Protein 7Y5R (pdb70)

Radius of gyration: 13.85 Å; Cα contacts (8 Å, |Δi|>4): 277; chains: 1; bounding box: 22×30×40 Å

Organism: Olivierus martensii (NCBI:txid34649)

InterPro domains:
  IPR003598 Immunoglobulin subtype 2 [SM00408] (16-84)
  IPR003598 Immunoglobulin subtype 2 [SM00408] (110-180)
  IPR003598 Immunoglobulin subtype 2 [SM00408] (207-280)
  IPR003599 Immunoglobulin domain subtype [SM00409] (10-95)
  IPR003599 Immunoglobulin domain subtype [SM00409] (104-192)
  IPR003599 Immunoglobulin domain subtype [SM00409] (201-291)
  IPR003961 Fibronectin type III [PF00041] (295-383)
  IPR003961 Fibronectin type III [PF00041] (394-487)
  IPR003961 Fibronectin type III [PF00041] (497-576)
  IPR003961 Fibronectin type III [PS50853] (296-389)
  IPR003961 Fibronectin type III [PS50853] (394-492)
  IPR003961 Fibronectin type III [PS50853] (495-588)
  IPR003961 Fibronectin type III [SM00060] (294-376)
  IPR003961 Fibronectin type III [SM00060] (392-479)
  IPR003961 Fibronectin type III [SM00060] (494-575)
  IPR003961 Fibronectin type III [cd00063] (294-386)
  IPR003961 Fibronectin type III [cd00063] (393-488)
  IPR003961 Fibronectin type III [cd00063] (494-584)
  IPR007110 Immunoglobulin-like domain [PS50835] (4-93)
  IPR007110 Immunoglobulin-like domain [PS50835] (98-190)

B-factor: mean 15.94, std 10.04, range [5.2, 71.44]

Sequence (105 aa):
GASAPIGAPTDVNVEPIGSRTLKVTWRPPLVDHWNGIIKGYYVGHKESDSSQQYRYQRVERSGINPETLLIAGLQKAKVYNVVVKAFNTAGSGPESHPVEAYSLE

Secondary structure (DSSP, 8-state):
-----SS--EEEEEEEEETTEEEEEEEPPPGGG-SS---EEEEEEEETT--SPPEEEEEEPPSSSSEEEEE-S--TT-EEEEEEEEE-SS-B-PPPPPEEEE---

Foldseek 3Di:
DQAWFAFEWADWDWDAPAQLKIKIWTHGGDPVRGSADWFWKWKWKDFPPDPDDTDIDTDGDDPDPTDIDMDHPHDPFTKMWMWMWITDPHGTYDIDDIDMDTRHD

Structure (mmCIF, N/CA/C/O backbone):
data_7Y5R
#
_entry.id   7Y5R
#
_cell.length_a   28.853
_cell.length_b   53.280
_cell.length_c   60.817
_cell.angle_alpha   90.000
_cell.angle_beta   90.000
_cell.angle_gamma   90.000
#
_symmetry.space_group_name_H-M   'P 21 21 21'
#
loop_
_entity.id
_entity.type
_entity.pdbx_description
1 polymer 'Down Syndrome Cell Adhesion Molecules'
2 non-polymer GLYCEROL
3 water water
#
loop_
_atom_site.group_PDB
_atom_site.id
_atom_site.type_symbol
_atom_site.label_atom_id
_atom_site.label_alt_id
_atom_site.label_comp_id
_atom_site.label_asym_id
_atom_site.label_entity_id
_atom_site.label_seq_id
_atom_site.pdbx_PDB_ins_code
_atom_site.Cartn_x
_atom_site.Cartn_y
_atom_site.Cartn_z
_atom_site.occupancy
_atom_site.B_iso_or_equiv
_atom_site.auth_seq_id
_atom_site.auth_comp_id
_atom_site.auth_asym_id
_atom_site.auth_atom_id
_atom_site.pdbx_PDB_model_num
ATOM 1 N N . GLY A 1 1 ? 23.267 26.861 0.446 1.00 36.81 387 GLY A N 1
ATOM 2 C CA . GLY A 1 1 ? 21.994 27.491 0.143 1.00 21.42 387 GLY A CA 1
ATOM 3 C C . GLY A 1 1 ? 21.830 28.844 0.793 1.00 29.15 387 GLY A C 1
ATOM 4 O O . GLY A 1 1 ? 22.806 29.526 1.114 1.00 27.43 387 GLY A O 1
ATOM 7 N N . ALA A 1 2 ? 20.580 29.237 0.988 1.00 16.77 388 ALA A N 1
ATOM 8 C CA . ALA A 1 2 ? 20.260 30.507 1.619 1.00 18.01 388 ALA A CA 1
ATOM 9 C C . ALA A 1 2 ? 20.511 30.401 3.119 1.00 12.60 388 ALA A C 1
ATOM 10 O O . ALA A 1 2 ? 20.087 29.434 3.756 1.00 15.30 388 ALA A O 1
ATOM 17 N N . SER A 1 3 ? 21.191 31.402 3.681 1.00 13.00 389 SER A N 1
ATOM 18 C CA . SER A 1 3 ? 21.551 31.364 5.093 1.00 11.34 389 SER A CA 1
ATOM 19 C C . SER A 1 3 ? 21.499 32.771 5.674 1.00 12.41 389 SER A C 1
ATOM 20 O O . SER A 1 3 ? 21.373 33.766 4.956 1.00 11.89 389 SER A O 1
ATOM 28 N N . ALA A 1 4 ? 21.617 32.834 6.997 1.00 12.59 390 ALA A N 1
ATOM 29 C CA . ALA A 1 4 ? 21.452 34.066 7.747 1.00 11.74 390 ALA A CA 1
ATOM 30 C C . ALA A 1 4 ? 22.630 35.012 7.547 1.00 10.74 390 ALA A C 1
ATOM 31 O O . ALA A 1 4 ? 23.678 34.623 7.034 1.00 11.58 390 ALA A O 1
ATOM 38 N N . PRO A 1 5 ? 22.481 36.276 7.953 1.00 9.85 391 PRO A N 1
ATOM 39 C CA . PRO A 1 5 ? 23.634 37.185 7.954 1.00 8.89 391 PRO A CA 1
ATOM 40 C C . PRO A 1 5 ? 24.768 36.615 8.788 1.00 9.88 391 PRO A C 1
ATOM 41 O O . PRO A 1 5 ? 24.552 35.838 9.718 1.00 10.41 391 PRO A O 1
ATOM 52 N N . ILE A 1 6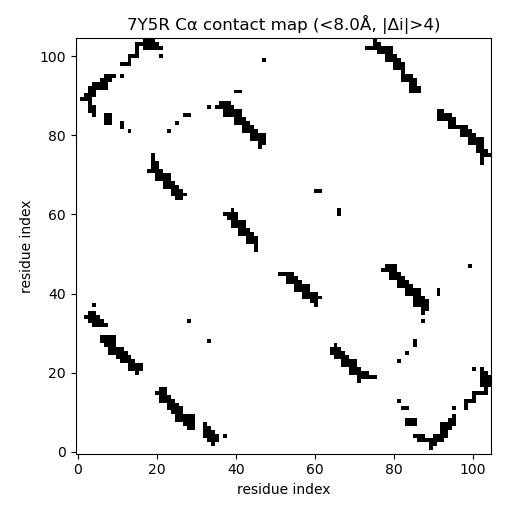 ? 25.995 37.010 8.446 1.00 9.18 392 ILE A N 1
ATOM 53 C CA . ILE A 1 6 ? 27.193 36.430 9.046 1.00 7.95 392 ILE A CA 1
ATOM 54 C C . ILE A 1 6 ? 27.879 37.383 10.017 1.00 12.04 392 ILE A C 1
ATOM 55 O O . ILE A 1 6 ? 28.960 37.066 10.530 1.00 13.45 392 ILE A O 1
ATOM 71 N N . GLY A 1 7 ? 27.276 38.534 10.302 1.00 9.38 393 GLY A N 1
ATOM 72 C CA . GLY A 1 7 ? 27.840 39.468 11.255 1.00 9.49 393 GLY A CA 1
ATOM 73 C C . GLY A 1 7 ? 26.745 40.130 12.068 1.00 7.73 393 GLY A C 1
ATOM 74 O O . GLY A 1 7 ? 25.572 40.111 11.704 1.00 8.40 393 GLY A O 1
ATOM 78 N N . ALA A 1 8 ? 27.158 40.735 13.168 1.00 10.03 394 ALA A N 1
ATOM 79 C CA . ALA A 1 8 ? 26.242 41.321 14.129 1.00 8.35 394 ALA A CA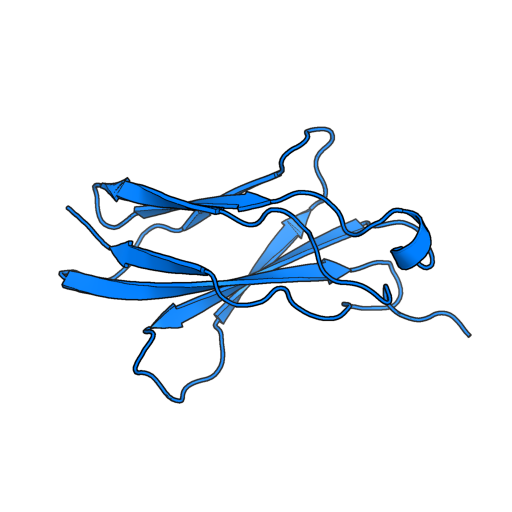 1
ATOM 80 C C . ALA A 1 8 ? 25.944 42.784 13.790 1.00 8.28 394 ALA A C 1
ATOM 81 O O . ALA A 1 8 ? 26.752 43.446 13.126 1.00 8.87 394 ALA A O 1
ATOM 88 N N . PRO A 1 9 ? 24.783 43.284 14.226 1.00 8.03 395 PRO A N 1
ATOM 89 C CA . PRO A 1 9 ? 24.547 44.734 14.196 1.00 9.05 395 PRO A CA 1
ATOM 90 C C . PRO A 1 9 ? 25.653 45.481 14.913 1.00 8.37 395 PRO A C 1
ATOM 91 O O . PRO A 1 9 ? 26.346 44.902 15.754 1.00 10.56 395 PRO A O 1
ATOM 102 N N . THR A 1 10 ? 25.817 46.763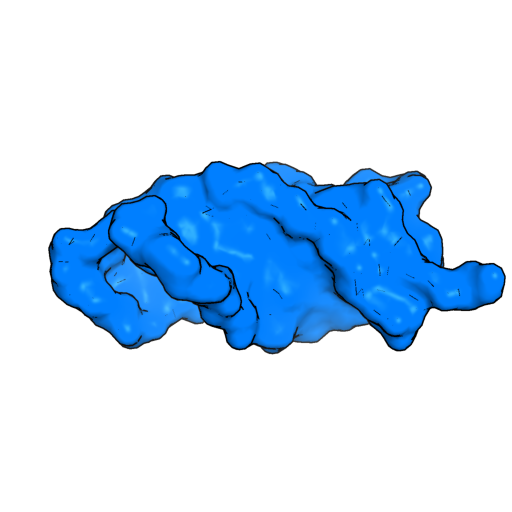 14.604 1.00 8.46 396 THR A N 1
ATOM 103 C CA . THR A 1 10 ? 26.943 47.546 15.081 1.00 8.63 396 THR A CA 1
ATOM 104 C C . THR A 1 10 ? 26.478 48.742 15.903 1.00 8.00 396 THR A C 1
ATOM 105 O O . THR A 1 10 ? 25.317 49.148 15.849 1.00 10.31 396 THR A O 1
ATOM 116 N N . ASP A 1 11 ? 27.408 49.294 16.682 1.00 10.09 397 ASP A N 1
ATOM 117 C CA . ASP A 1 11 ? 27.196 50.551 17.400 1.00 11.26 397 ASP A CA 1
ATOM 118 C C . ASP A 1 11 ? 25.926 50.513 18.248 1.00 9.24 397 ASP A C 1
ATOM 119 O O . ASP A 1 11 ? 25.102 51.433 18.229 1.00 12.17 397 ASP A O 1
ATOM 128 N N . VAL A 1 12 ? 25.771 49.438 19.007 1.00 9.60 398 VAL A N 1
ATOM 129 C CA . VAL A 1 12 ? 24.607 49.302 19.876 1.00 8.19 398 VAL A CA 1
ATOM 130 C C . VAL A 1 12 ? 24.801 50.181 21.099 1.00 9.04 398 VAL A C 1
ATOM 131 O O . VAL A 1 12 ? 25.849 50.131 21.759 1.00 11.35 398 VAL A O 1
ATOM 135 N N . ASN A 1 13 ? 23.785 50.979 21.416 1.00 8.92 399 ASN A N 1
ATOM 136 C CA . ASN A 1 13 ? 23.781 51.808 22.610 1.00 9.09 399 ASN A CA 1
ATOM 137 C C . ASN A 1 13 ? 22.467 51.605 23.344 1.00 8.57 399 ASN A C 1
ATOM 138 O O . ASN A 1 13 ? 21.434 51.330 22.732 1.00 10.53 399 ASN A O 1
ATOM 149 N N . VAL A 1 14 ? 22.517 51.747 24.671 1.00 9.35 400 VAL A N 1
ATOM 150 C CA . VAL A 1 14 ? 21.338 51.620 25.523 1.00 7.24 400 VAL A CA 1
ATOM 151 C C . VAL A 1 14 ? 21.369 52.766 26.525 1.00 10.95 400 VAL A C 1
ATOM 152 O O . VAL A 1 14 ? 22.341 52.905 27.276 1.00 12.05 400 VAL A O 1
ATOM 165 N N . GLU A 1 15 ? 20.309 53.572 26.556 1.00 9.03 401 GLU A N 1
ATOM 166 C CA . GLU A 1 15 ? 20.222 54.753 27.394 1.00 9.42 401 GLU A CA 1
ATOM 167 C C . GLU A 1 15 ? 19.023 54.631 28.330 1.00 10.48 401 GLU A C 1
ATOM 168 O O . GLU A 1 15 ? 17.908 54.407 27.853 1.00 10.20 401 GLU A O 1
ATOM 174 N N . PRO A 1 16 ? 19.202 54.787 2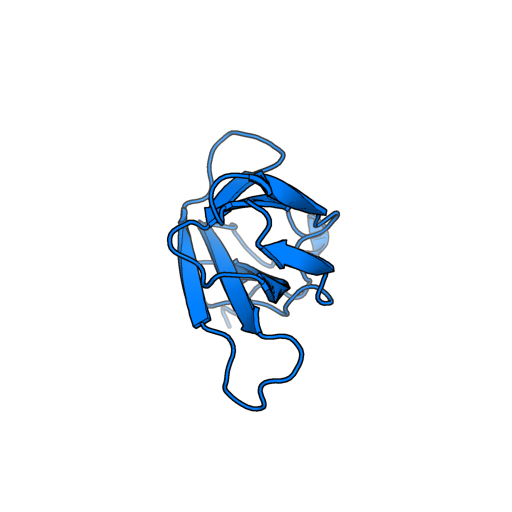9.644 1.00 8.75 402 PRO A N 1
ATOM 175 C CA . PRO A 1 16 ? 18.023 54.888 30.525 1.00 8.27 402 PRO A CA 1
ATOM 176 C C . PRO A 1 16 ? 17.355 56.239 30.343 1.00 10.56 402 PRO A C 1
ATOM 177 O O . PRO A 1 16 ? 18.017 57.279 30.396 1.00 11.74 402 PRO A O 1
ATOM 188 N N . ILE A 1 17 ? 16.043 56.225 30.108 1.00 10.20 403 ILE A N 1
ATOM 189 C CA . ILE A 1 17 ? 15.319 57.471 29.875 1.00 9.60 403 ILE A CA 1
ATOM 190 C C . ILE A 1 17 ? 14.246 57.716 30.944 1.00 10.46 403 ILE A C 1
ATOM 191 O O . ILE A 1 17 ? 13.381 58.565 30.766 1.00 12.57 403 ILE A O 1
ATOM 207 N N . GLY A 1 18 ? 14.332 57.007 32.070 1.00 9.94 404 GLY A N 1
ATOM 208 C CA . GLY A 1 18 ? 13.375 57.165 33.147 1.00 10.74 404 GLY A CA 1
ATOM 209 C C . GLY A 1 18 ? 12.150 56.295 32.962 1.00 11.15 404 GLY A C 1
ATOM 210 O O . GLY A 1 18 ? 11.971 55.611 31.954 1.00 10.62 404 GLY A O 1
ATOM 214 N N . SER A 1 19 ? 11.280 56.336 33.969 1.00 9.58 405 SER A N 1
ATOM 215 C CA . SER A 1 19 ? 10.039 55.565 33.957 1.00 8.17 405 SER A CA 1
ATOM 216 C C . SER A 1 19 ? 10.285 54.107 33.564 1.00 9.07 405 SER A C 1
ATOM 217 O O . SER A 1 19 ? 9.504 53.508 32.817 1.00 9.91 405 SER A O 1
ATOM 225 N N . ARG A 1 20 ? 11.359 53.518 34.099 1.00 7.47 406 ARG A N 1
ATOM 226 C CA . ARG A 1 20 ? 11.675 52.099 33.894 1.00 7.49 406 ARG A CA 1
ATOM 227 C C . ARG A 1 20 ? 11.683 51.747 32.410 1.00 8.31 406 ARG A C 1
ATOM 228 O O . ARG A 1 20 ? 11.215 50.683 31.991 1.00 10.03 406 ARG A O 1
ATOM 249 N N . THR A 1 21 ? 12.246 52.652 31.609 1.00 7.85 407 THR A N 1
ATOM 250 C CA . THR A 1 21 ? 12.307 52.516 30.161 1.00 7.87 407 THR A CA 1
ATOM 251 C C . THR A 1 21 ? 13.744 52.668 29.694 1.00 7.45 407 THR A C 1
ATOM 252 O O . THR A 1 21 ? 14.480 53.530 30.190 1.00 8.65 407 THR A O 1
ATOM 263 N N . LEU A 1 22 ? 14.129 51.837 28.726 1.00 7.29 408 LEU A N 1
ATOM 264 C CA . LEU A 1 22 ? 15.430 51.905 28.076 1.00 8.09 408 LEU A CA 1
ATOM 265 C C . LEU A 1 22 ? 15.258 52.246 26.606 1.00 8.62 408 LEU A C 1
ATOM 266 O O . LEU A 1 22 ? 14.336 51.749 25.948 1.00 10.32 408 LEU A O 1
ATOM 282 N N . LYS A 1 23 ? 16.155 53.081 26.089 1.00 8.75 409 LYS A N 1
ATOM 283 C CA . LYS A 1 23 ? 16.182 53.465 24.679 1.00 7.13 409 LYS A CA 1
ATOM 284 C C . LYS A 1 23 ? 17.359 52.755 24.019 1.00 8.41 409 LYS A C 1
ATOM 285 O O . LYS A 1 23 ? 18.517 53.029 24.347 1.00 8.91 409 LYS A O 1
ATOM 304 N N . VAL A 1 24 ? 17.065 51.842 23.102 1.00 6.95 410 VAL A N 1
ATOM 305 C CA . VAL A 1 24 ? 18.076 51.036 22.423 1.00 7.06 410 VAL A CA 1
ATOM 306 C C . VAL A 1 24 ? 18.246 51.564 21.010 1.00 6.70 410 VAL A C 1
ATOM 307 O O . VAL A 1 24 ? 17.260 51.742 20.290 1.00 7.99 410 VAL A O 1
ATOM 320 N N . THR A 1 25 ? 19.489 51.809 20.606 1.00 9.05 411 THR A N 1
ATOM 321 C CA . THR A 1 25 ? 19.787 52.231 19.245 1.00 8.36 411 THR A CA 1
ATOM 322 C C . THR A 1 25 ? 20.899 51.356 18.681 1.00 7.61 411 THR A C 1
ATOM 323 O O . THR A 1 25 ? 21.757 50.861 19.421 1.00 8.67 411 THR A O 1
ATOM 334 N N . TRP A 1 26 ? 20.872 51.151 17.368 1.00 7.09 412 TRP A N 1
ATOM 335 C CA . TRP A 1 26 ? 21.896 50.335 16.728 1.00 8.50 412 TRP A CA 1
ATOM 336 C C . TRP A 1 26 ? 21.939 50.636 15.237 1.00 8.71 412 TRP A C 1
ATOM 337 O O . TRP A 1 26 ? 21.043 51.268 14.678 1.00 8.26 412 TRP A O 1
ATOM 358 N N . ARG A 1 27 ? 22.984 50.141 14.595 1.00 9.78 413 ARG A N 1
ATOM 359 C CA . ARG A 1 27 ? 23.206 50.283 13.166 1.00 9.41 413 ARG A CA 1
ATOM 360 C C . ARG A 1 27 ? 23.295 48.902 12.533 1.00 9.58 413 ARG A C 1
ATOM 361 O O . ARG A 1 27 ? 23.431 47.899 13.241 1.00 8.83 413 ARG A O 1
ATOM 382 N N . PRO A 1 28 ? 23.190 48.809 11.211 1.00 9.06 414 PRO A N 1
ATOM 383 C CA . PRO A 1 28 ? 23.187 47.490 10.552 1.00 7.87 414 PRO A CA 1
ATOM 384 C C . PRO A 1 28 ? 24.526 46.793 10.708 1.00 7.90 414 PRO A C 1
ATOM 385 O O . PRO A 1 28 ? 25.539 47.434 11.020 1.00 8.32 414 PRO A O 1
ATOM 396 N N . PRO A 1 29 ? 24.575 45.475 10.502 1.00 7.94 415 PRO A N 1
ATOM 397 C CA . PRO A 1 29 ? 25.872 44.812 10.324 1.00 7.15 415 PRO A CA 1
ATOM 398 C C . PRO A 1 29 ? 26.619 45.434 9.154 1.00 8.15 415 PRO A C 1
ATOM 399 O O . PRO A 1 29 ? 26.040 46.119 8.312 1.00 9.36 415 PRO A O 1
ATOM 410 N N . LEU A 1 30 ? 27.924 45.198 9.110 1.00 8.07 416 LEU A N 1
ATOM 411 C CA . LEU A 1 30 ? 28.689 45.577 7.930 1.00 7.94 416 LEU A CA 1
ATOM 412 C C . LEU A 1 30 ? 27.979 45.073 6.680 1.00 10.49 416 LEU A C 1
ATOM 413 O O . LEU A 1 30 ? 27.427 43.969 6.663 1.00 9.07 416 LEU A O 1
ATOM 429 N N . VAL A 1 31 ? 27.994 45.884 5.620 1.00 9.58 417 VAL A N 1
ATOM 430 C CA . VAL A 1 31 ? 27.269 45.501 4.411 1.00 9.17 417 VAL A CA 1
ATOM 431 C C . VAL A 1 31 ? 27.751 44.147 3.909 1.00 10.22 417 VAL A C 1
ATOM 432 O O . VAL A 1 31 ? 26.955 43.303 3.480 1.00 9.42 417 VAL A O 1
ATOM 445 N N . ASP A 1 32 ? 29.053 43.902 3.979 1.00 10.72 418 ASP A N 1
ATOM 446 C CA . ASP A 1 32 ? 29.572 42.627 3.495 1.00 10.56 418 ASP A CA 1
ATOM 447 C C . ASP A 1 32 ? 29.236 41.457 4.415 1.00 12.33 418 ASP A C 1
ATOM 448 O O . ASP A 1 32 ? 29.636 40.321 4.109 1.00 12.93 418 ASP A O 1
ATOM 457 N N . HIS A 1 33 ? 28.509 41.690 5.509 1.00 9.15 419 HIS A N 1
ATOM 458 C CA . HIS A 1 33 ? 28.027 40.632 6.389 1.00 9.93 419 HIS A CA 1
ATOM 459 C C . HIS A 1 33 ? 26.557 40.296 6.168 1.00 9.55 419 HIS A C 1
ATOM 460 O O . HIS A 1 33 ? 26.022 39.418 6.853 1.00 9.36 419 HIS A O 1
ATOM 473 N N . TRP A 1 34 ? 25.876 40.991 5.258 1.00 9.41 420 TRP A N 1
ATOM 474 C CA . TRP A 1 34 ? 24.426 40.848 5.186 1.00 9.71 420 TRP A CA 1
ATOM 475 C C . TRP A 1 34 ? 24.013 39.485 4.646 1.00 9.40 420 TRP A C 1
ATOM 476 O O . TRP A 1 34 ? 22.979 38.943 5.053 1.00 10.48 420 TRP A O 1
ATOM 497 N N . ASN A 1 35 ? 24.783 38.931 3.706 1.00 9.87 421 ASN A N 1
ATOM 498 C CA . ASN A 1 35 ? 24.447 37.668 3.053 1.00 10.61 421 ASN A CA 1
ATOM 499 C C . ASN A 1 35 ? 22.998 37.664 2.577 1.00 14.52 421 ASN A C 1
ATOM 500 O O . ASN A 1 35 ? 22.245 36.707 2.781 1.00 14.18 421 ASN A O 1
ATOM 511 N N . GLY A 1 36 ? 22.615 38.752 1.916 1.00 12.96 422 GLY A N 1
ATOM 512 C CA . GLY A 1 36 ? 21.261 38.905 1.429 1.00 15.91 422 GLY A CA 1
ATOM 513 C C . GLY A 1 36 ? 20.674 40.261 1.757 1.00 12.84 422 GLY A C 1
ATOM 514 O O . GLY A 1 36 ? 21.398 41.255 1.843 1.00 14.48 422 GLY A O 1
ATOM 518 N N . ILE A 1 37 ? 19.355 40.309 1.926 1.00 11.62 423 ILE A N 1
ATOM 519 C CA . ILE A 1 37 ? 18.631 41.538 2.229 1.00 10.34 423 ILE A CA 1
ATOM 520 C C . ILE A 1 37 ? 18.229 41.498 3.697 1.00 10.79 423 ILE A C 1
ATOM 521 O O . ILE A 1 37 ? 17.549 40.559 4.131 1.00 13.04 423 ILE A O 1
ATOM 537 N N . ILE A 1 38 ? 18.634 42.516 4.455 1.00 10.57 424 ILE A N 1
ATOM 538 C CA . ILE A 1 38 ? 18.225 42.621 5.852 1.00 9.10 424 ILE A CA 1
ATOM 539 C C . ILE A 1 38 ? 16.749 42.986 5.897 1.00 11.93 424 ILE A C 1
ATOM 540 O O . ILE A 1 38 ? 16.329 44.003 5.334 1.00 14.58 424 ILE A O 1
ATOM 556 N N . LYS A 1 39 ? 15.952 42.156 6.563 1.00 8.81 425 LYS A N 1
ATOM 557 C CA . LYS A 1 39 ? 14.529 42.420 6.705 1.00 9.28 425 LYS A CA 1
ATOM 558 C C . LYS A 1 39 ? 14.161 43.006 8.060 1.00 12.79 425 LYS A C 1
ATOM 559 O O . LYS A 1 39 ? 13.100 43.630 8.176 1.00 13.97 425 LYS A O 1
ATOM 578 N N . GLY A 1 40 ? 14.998 42.832 9.070 1.00 9.41 426 GLY A N 1
ATOM 579 C CA . GLY A 1 40 ? 14.681 43.335 10.384 1.00 11.23 426 GLY A CA 1
ATOM 580 C C . GLY A 1 40 ? 15.686 42.840 11.403 1.00 7.26 426 GLY A C 1
ATOM 581 O O . GLY A 1 40 ? 16.751 42.314 11.065 1.00 7.71 426 GLY A O 1
ATOM 585 N N . TYR A 1 41 ? 15.308 43.013 12.668 1.00 8.05 427 TYR A N 1
ATOM 586 C CA . TYR A 1 41 ? 16.173 42.674 13.785 1.00 8.75 427 TYR A CA 1
ATOM 587 C C . TYR A 1 41 ? 15.358 42.026 14.888 1.00 8.53 427 TYR A C 1
ATOM 588 O O . TYR A 1 41 ? 14.133 42.173 14.964 1.00 9.17 427 TYR A O 1
ATOM 606 N N . TYR A 1 42 ? 16.065 41.303 15.744 1.00 6.88 428 TYR A N 1
ATOM 607 C CA . TYR A 1 42 ? 15.565 40.872 17.038 1.00 8.83 428 TYR A CA 1
ATOM 608 C C . TYR A 1 42 ? 16.401 41.572 18.093 1.00 7.26 428 TYR A C 1
ATOM 609 O O . TYR A 1 42 ? 17.638 41.522 18.041 1.00 9.17 428 TYR A O 1
ATOM 627 N N . VAL A 1 43 ? 15.730 42.235 19.028 1.00 7.01 429 VAL A N 1
ATOM 628 C CA . VAL A 1 43 ? 16.367 42.874 20.172 1.00 5.80 429 VAL A CA 1
ATOM 629 C C . VAL A 1 43 ? 16.071 41.994 21.379 1.00 8.69 429 VAL A C 1
ATOM 630 O O . VAL A 1 43 ? 14.902 41.725 21.684 1.00 8.48 429 VAL A O 1
ATOM 643 N N . GLY A 1 44 ? 17.118 41.517 22.046 1.00 7.37 430 GLY A N 1
ATOM 644 C CA . GLY A 1 44 ? 16.971 40.685 23.228 1.00 7.76 430 GLY A CA 1
ATOM 645 C C . GLY A 1 44 ? 17.437 41.421 24.470 1.00 7.59 430 GLY A C 1
ATOM 646 O O . GLY A 1 44 ? 18.349 42.240 24.416 1.00 7.75 430 GLY A O 1
ATOM 650 N N . HIS A 1 45 ? 16.792 41.142 25.599 1.00 6.49 431 HIS A N 1
ATOM 651 C CA . HIS A 1 45 ? 17.244 41.729 26.847 1.00 8.10 431 HIS A CA 1
ATOM 652 C C . HIS A 1 45 ? 16.971 40.774 27.994 1.00 6.68 431 HIS A C 1
ATOM 653 O O . HIS A 1 45 ? 16.106 39.905 27.918 1.00 6.74 431 HIS A O 1
ATOM 666 N N . LYS A 1 46 ? 17.727 40.958 29.070 1.00 7.25 432 LYS A N 1
ATOM 667 C CA . LYS A 1 46 ? 17.448 40.254 30.309 1.00 7.17 432 LYS A CA 1
ATOM 668 C C . LYS A 1 46 ? 18.167 40.964 31.443 1.00 6.24 432 LYS A C 1
ATOM 669 O O . LYS A 1 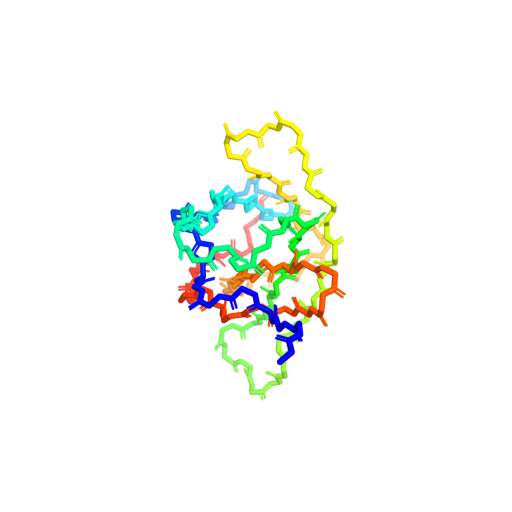46 ? 18.982 41.869 31.232 1.00 7.43 432 LYS A O 1
ATOM 688 N N . GLU A 1 47 ? 17.832 40.544 32.656 1.00 6.16 433 GLU A N 1
ATOM 689 C CA . GLU A 1 47 ? 18.520 41.003 33.847 1.00 6.61 433 GLU A CA 1
ATOM 690 C C . GLU A 1 47 ? 19.947 40.470 33.845 1.00 7.15 433 GLU A C 1
ATOM 691 O O . GLU A 1 47 ? 20.183 39.301 33.546 1.00 9.01 433 GLU A O 1
ATOM 703 N N . SER A 1 48 ? 20.906 41.337 34.174 1.00 6.50 434 SER A N 1
ATOM 704 C CA . SER A 1 48 ? 22.306 40.964 33.979 1.00 8.57 434 SER A CA 1
ATOM 705 C C . SER A 1 48 ? 22.704 39.777 34.834 1.00 11.38 434 SER A C 1
ATOM 706 O O . SER A 1 48 ? 23.578 38.995 34.433 1.00 11.58 434 SER A O 1
ATOM 714 N N . ASP A 1 49 ? 22.081 39.616 36.000 1.00 7.06 435 ASP A N 1
ATOM 715 C CA . ASP A 1 49 ? 22.403 38.536 36.924 1.00 6.94 435 ASP A CA 1
ATOM 716 C C . ASP A 1 49 ? 21.417 37.381 36.839 1.00 10.20 435 ASP A C 1
ATOM 717 O O . ASP A 1 49 ? 21.259 36.628 37.803 1.00 17.49 435 ASP A O 1
ATOM 726 N N . SER A 1 50 ? 20.761 37.212 35.700 1.00 8.46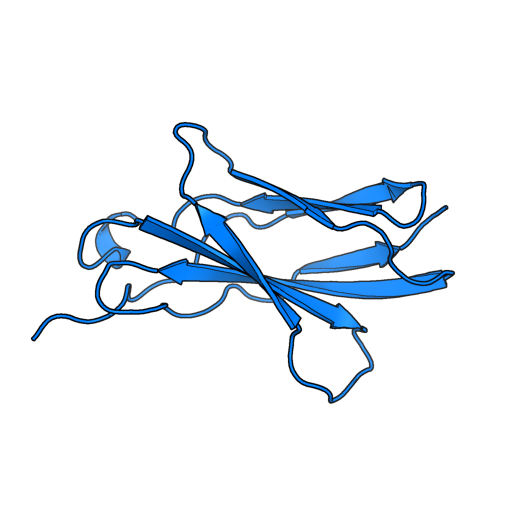 436 SER A N 1
ATOM 727 C CA . SER A 1 50 ? 19.837 36.112 35.487 1.00 8.77 436 SER A CA 1
ATOM 728 C C . SER A 1 50 ? 20.429 35.101 34.520 1.00 10.11 436 SER A C 1
ATOM 729 O O . SER A 1 50 ? 20.978 35.466 33.478 1.00 12.21 436 SER A O 1
ATOM 737 N N . SER A 1 51 ? 20.301 33.819 34.858 1.00 11.74 437 SER A N 1
ATOM 738 C CA . SER A 1 51 ? 20.738 32.746 33.974 1.00 11.11 437 SER A CA 1
ATOM 739 C C . SER A 1 51 ? 19.637 32.294 33.022 1.00 10.50 437 SER A C 1
ATOM 740 O O . SER A 1 51 ? 19.811 31.298 32.311 1.00 13.20 437 SER A O 1
ATOM 748 N N . GLN A 1 52 ? 18.517 33.012 32.979 1.00 9.11 438 GLN A N 1
ATOM 749 C CA . GLN A 1 52 ? 17.488 32.769 31.991 1.00 11.30 438 GLN A CA 1
ATOM 750 C C . GLN A 1 52 ? 17.979 33.160 30.599 1.00 11.59 438 GLN A C 1
ATOM 751 O O . GLN A 1 52 ? 19.004 33.834 30.430 1.00 9.30 438 GLN A O 1
ATOM 765 N N . GLN A 1 53 ? 17.231 32.726 29.591 1.00 11.13 439 GLN A N 1
ATOM 766 C CA . GLN A 1 53 ? 17.490 33.143 28.226 1.00 11.54 439 GLN A CA 1
ATOM 767 C C . GLN A 1 53 ? 17.152 34.618 28.042 1.00 9.78 439 GLN A C 1
ATOM 768 O O . GLN A 1 53 ? 16.360 35.202 28.785 1.00 9.98 439 GLN A O 1
ATOM 782 N N . TYR A 1 54 ? 17.751 35.217 27.015 1.00 9.22 440 TYR A N 1
ATOM 783 C CA . TYR A 1 54 ? 17.341 36.548 26.599 1.00 6.31 440 TYR A CA 1
ATOM 784 C C . TYR A 1 54 ? 15.896 36.494 26.114 1.00 9.23 440 TYR A C 1
ATOM 785 O O . TYR A 1 54 ? 15.431 35.477 25.585 1.00 9.57 440 TYR A O 1
ATOM 794 N N . ARG A 1 55 ? 15.186 37.596 26.317 1.00 7.02 441 ARG A N 1
ATOM 795 C CA . ARG A 1 55 ? 13.801 37.768 25.881 1.00 7.17 441 ARG A CA 1
ATOM 796 C C . ARG A 1 55 ? 13.782 38.720 24.696 1.00 7.64 441 ARG A C 1
ATOM 797 O O . ARG A 1 55 ? 14.373 39.803 24.757 1.00 8.84 441 ARG A O 1
ATOM 818 N N . TYR A 1 56 ? 13.098 38.325 23.624 1.00 7.95 442 TYR A N 1
ATOM 819 C CA . TYR A 1 56 ? 13.302 38.948 22.327 1.00 6.85 442 TYR A CA 1
ATOM 820 C C . TYR A 1 56 ? 12.062 39.654 21.812 1.00 10.51 442 TYR A C 1
ATOM 821 O O . TYR A 1 56 ? 10.927 39.227 22.052 1.00 12.20 442 TYR A O 1
ATOM 839 N N . GLN A 1 57 ? 12.304 40.733 21.074 1.00 8.22 443 GLN A N 1
ATOM 840 C CA . GLN A 1 57 ? 11.274 41.461 20.351 1.00 7.17 443 GLN A CA 1
ATOM 841 C C . GLN A 1 57 ? 11.724 41.616 18.905 1.00 9.50 443 GLN A C 1
ATOM 842 O O . GLN A 1 57 ? 12.855 42.049 18.645 1.00 9.51 443 GLN A O 1
ATOM 856 N N . ARG A 1 58 ? 10.831 41.281 17.979 1.00 9.49 444 ARG A N 1
ATOM 857 C CA . ARG A 1 58 ? 11.081 41.402 16.549 1.00 8.72 444 ARG A CA 1
ATOM 858 C C . ARG A 1 58 ? 10.748 42.812 16.098 1.00 12.33 444 ARG A C 1
ATOM 859 O O . ARG A 1 58 ? 9.690 43.347 16.446 1.00 15.81 444 ARG A O 1
ATOM 880 N N . VAL A 1 59 ? 11.644 43.423 15.329 1.00 11.52 445 VAL A N 1
ATOM 881 C CA . VAL A 1 59 ? 11.412 44.752 14.780 1.00 11.69 445 VAL A CA 1
ATOM 882 C C . VAL A 1 59 ? 11.701 44.725 13.287 1.00 13.80 445 VAL A C 1
ATOM 883 O O . VAL A 1 59 ? 12.679 44.115 12.841 1.00 15.25 445 VAL A O 1
ATOM 896 N N . GLU A 1 60 ? 10.833 45.364 12.515 1.00 16.29 446 GLU A N 1
ATOM 897 C CA . GLU A 1 60 ? 11.035 45.473 11.082 1.00 18.41 446 GLU A CA 1
ATOM 898 C C . GLU A 1 60 ? 12.093 46.521 10.778 1.00 17.84 446 GLU A C 1
ATOM 899 O O . GLU A 1 60 ? 12.205 47.541 11.464 1.00 19.78 446 GLU A O 1
ATOM 911 N N . ARG A 1 61 ? 12.873 46.266 9.733 1.00 16.10 447 ARG A N 1
ATOM 912 C CA . ARG A 1 61 ? 13.821 47.262 9.266 1.00 19.30 447 ARG A CA 1
ATOM 913 C C . ARG A 1 61 ? 13.065 48.517 8.869 1.00 23.20 447 ARG A C 1
ATOM 914 O O . ARG A 1 61 ? 12.094 48.461 8.108 1.00 28.32 447 ARG A O 1
ATOM 935 N N . SER A 1 62 ? 13.493 49.647 9.408 1.00 20.81 448 SER A N 1
ATOM 936 C CA . SER A 1 62 ? 12.976 50.947 9.031 1.00 24.39 448 SER A CA 1
ATOM 937 C C . SER A 1 62 ? 13.888 51.558 7.971 1.00 18.49 448 SER A C 1
ATOM 938 O O . SER A 1 62 ? 14.982 51.061 7.683 1.00 32.91 448 SER A O 1
ATOM 946 N N . GLY A 1 63 ? 13.426 52.656 7.397 1.00 27.75 449 GLY A N 1
ATOM 947 C CA . GLY A 1 63 ? 14.257 53.393 6.468 1.00 33.40 449 GLY A CA 1
ATOM 948 C C . GLY A 1 63 ? 15.126 54.407 7.176 1.00 34.87 449 GLY A C 1
ATOM 949 O O . GLY A 1 63 ? 15.627 55.347 6.550 1.00 36.50 449 GLY A O 1
ATOM 953 N N . ILE A 1 64 ? 15.317 54.226 8.481 1.00 25.20 450 ILE A N 1
ATOM 954 C CA . ILE A 1 64 ? 16.050 55.185 9.295 1.00 26.49 450 ILE A CA 1
ATOM 955 C C . ILE A 1 64 ? 17.246 54.504 9.934 1.00 22.44 450 ILE A C 1
ATOM 956 O O . ILE A 1 64 ? 17.225 53.311 10.255 1.00 27.40 450 ILE A O 1
ATOM 972 N N . ASN A 1 65 ? 18.293 55.286 10.140 1.00 18.80 451 ASN A N 1
ATOM 973 C CA . ASN A 1 65 ? 19.575 54.854 10.663 1.00 16.28 451 ASN A CA 1
ATOM 974 C C . ASN A 1 65 ? 20.089 55.914 11.627 1.00 23.68 451 ASN A C 1
ATOM 975 O O . ASN A 1 65 ? 20.280 57.065 11.220 1.00 23.99 451 ASN A O 1
ATOM 986 N N . PRO A 1 66 ? 20.333 55.585 12.908 1.00 14.10 452 PRO A N 1
ATOM 987 C CA . PRO A 1 66 ? 20.221 54.250 13.512 1.00 11.62 452 PRO A CA 1
ATOM 988 C C . PRO A 1 66 ? 18.780 53.833 13.725 1.00 13.80 452 PRO A C 1
ATOM 989 O O . PRO A 1 66 ? 17.876 54.665 13.679 1.00 13.12 452 PRO A O 1
ATOM 1000 N N . GLU A 1 67 ? 18.578 52.543 13.942 1.00 9.44 453 GLU A N 1
ATOM 1001 C CA . GLU A 1 67 ? 17.293 52.042 14.387 1.00 9.03 453 GLU A CA 1
ATOM 1002 C C . GLU A 1 67 ? 17.144 52.312 15.879 1.00 8.82 453 GLU A C 1
ATOM 1003 O O . GLU A 1 67 ? 18.132 52.437 16.599 1.00 9.65 453 GLU A O 1
ATOM 1015 N N . THR A 1 68 ? 15.887 52.399 16.334 1.00 10.62 454 THR A N 1
ATOM 1016 C CA . THR A 1 68 ? 15.570 52.707 17.725 1.00 10.67 454 THR A CA 1
ATOM 1017 C C . THR A 1 68 ? 14.445 51.812 18.225 1.00 9.76 454 THR A C 1
ATOM 1018 O O . THR A 1 68 ? 13.472 51.565 17.507 1.00 12.75 454 THR A O 1
ATOM 1029 N N . LEU A 1 69 ? 14.569 51.351 19.471 1.00 9.08 455 LEU A N 1
ATOM 1030 C CA . LEU A 1 69 ? 13.505 50.618 20.153 1.00 8.02 455 LEU A CA 1
ATOM 1031 C C . LEU A 1 69 ? 13.444 51.066 21.606 1.00 8.02 455 LEU A C 1
ATOM 1032 O O . LEU A 1 69 ? 14.471 51.110 22.281 1.00 8.68 455 LEU A O 1
ATOM 1048 N N . LEU A 1 70 ? 12.248 51.403 22.081 1.00 7.84 456 LEU A N 1
ATOM 1049 C CA . LEU A 1 70 ? 12.033 51.663 23.499 1.00 7.42 456 LEU A CA 1
ATOM 1050 C C . LEU A 1 70 ? 11.544 50.386 24.171 1.00 10.53 456 LEU A C 1
ATOM 1051 O O . LEU A 1 70 ? 10.575 49.768 23.715 1.00 12.75 456 LEU A O 1
ATOM 1067 N N . ILE A 1 71 ? 12.234 49.975 25.232 1.00 9.09 457 ILE A N 1
ATOM 1068 C CA . ILE A 1 71 ? 11.823 48.846 26.062 1.00 8.10 457 ILE A CA 1
ATOM 1069 C C . ILE A 1 71 ? 11.308 49.430 27.366 1.00 8.17 457 ILE A C 1
ATOM 1070 O O . ILE A 1 71 ? 12.087 49.991 28.146 1.00 9.70 457 ILE A O 1
ATOM 1086 N N . ALA A 1 72 ? 10.013 49.297 27.613 1.00 9.49 458 ALA A N 1
ATOM 1087 C CA . ALA A 1 72 ? 9.380 49.825 28.813 1.00 9.53 458 ALA A CA 1
ATOM 1088 C C . ALA A 1 72 ? 8.754 48.685 29.606 1.00 6.88 458 ALA A C 1
ATOM 1089 O O . ALA A 1 72 ? 8.818 47.515 29.221 1.00 8.44 458 ALA A O 1
ATOM 1096 N N . GLY A 1 73 ? 8.149 49.035 30.734 1.00 8.08 459 GLY A N 1
ATOM 1097 C CA . GLY A 1 73 ? 7.531 48.022 31.567 1.00 9.88 459 GLY A CA 1
ATOM 1098 C C . GLY A 1 73 ? 8.530 47.143 32.278 1.00 9.56 459 GLY A C 1
ATOM 1099 O O . GLY A 1 73 ? 8.213 45.996 32.606 1.00 9.96 459 GLY A O 1
ATOM 1103 N N . LEU A 1 74 ? 9.739 47.649 32.510 1.00 8.38 460 LEU A N 1
ATOM 1104 C CA . LEU A 1 74 ? 10.761 46.928 33.249 1.00 7.45 460 LEU A CA 1
ATOM 1105 C C . LEU A 1 74 ? 10.498 47.027 34.748 1.00 8.22 460 LEU A C 1
ATOM 1106 O O . LEU A 1 74 ? 9.589 47.724 35.204 1.00 8.74 460 LEU A O 1
ATOM 1122 N N . GLN A 1 75 ? 11.308 46.310 35.517 1.00 8.63 461 GLN A N 1
ATOM 1123 C CA . GLN A 1 75 ? 11.170 46.286 36.966 1.00 8.29 461 GLN A CA 1
ATOM 1124 C C . GLN A 1 75 ? 11.998 47.396 37.606 1.00 10.01 461 GLN A C 1
ATOM 1125 O O . GLN A 1 75 ? 12.939 47.922 37.014 1.00 10.62 461 GLN A O 1
ATOM 1139 N N . LYS A 1 76 ? 11.631 47.743 38.838 1.00 9.37 462 LY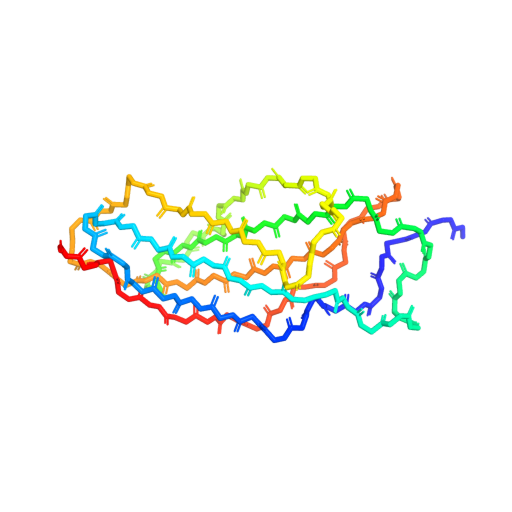S A N 1
ATOM 1140 C CA . LYS A 1 76 ? 12.313 48.802 39.561 1.00 9.69 462 LYS A CA 1
ATOM 1141 C C . LYS A 1 76 ? 13.691 48.348 40.023 1.00 9.83 462 LYS A C 1
ATOM 1142 O O . LYS A 1 76 ? 13.868 47.221 40.487 1.00 11.09 462 LYS A O 1
ATOM 1161 N N . ALA A 1 77 ? 14.673 49.240 39.870 1.00 11.41 463 ALA A N 1
ATOM 1162 C CA . ALA A 1 77 ? 15.978 49.105 40.521 1.00 13.61 463 ALA A CA 1
ATOM 1163 C C . ALA A 1 77 ? 16.709 47.830 40.113 1.00 14.15 463 ALA A C 1
ATOM 1164 O O . ALA A 1 77 ? 17.367 47.184 40.932 1.00 18.13 463 ALA A O 1
ATOM 1171 N N . LYS A 1 78 ? 16.599 47.456 38.842 1.00 9.82 464 LYS A N 1
ATOM 1172 C CA . LYS A 1 78 ? 17.347 46.326 38.315 1.00 9.18 464 LYS A CA 1
ATOM 1173 C C . LYS A 1 78 ? 18.209 46.783 37.147 1.00 10.50 464 LYS A C 1
ATOM 1174 O O . LYS A 1 78 ? 18.004 47.855 36.571 1.00 11.84 464 LYS A O 1
ATOM 1193 N N . VAL A 1 79 ? 19.197 45.960 36.811 1.00 9.53 465 VAL A N 1
ATOM 1194 C CA . VAL A 1 79 ? 20.132 46.247 35.735 1.00 7.61 465 VAL A CA 1
ATOM 1195 C C . VAL A 1 79 ? 19.948 45.199 34.643 1.00 7.13 465 VAL A C 1
ATOM 1196 O O . VAL A 1 79 ? 19.761 44.008 34.927 1.00 8.03 465 VAL A O 1
ATOM 1209 N N . TYR A 1 80 ? 19.995 45.658 33.396 1.00 8.01 466 TYR A N 1
ATOM 1210 C CA . TYR A 1 80 ? 19.679 44.866 32.225 1.00 7.3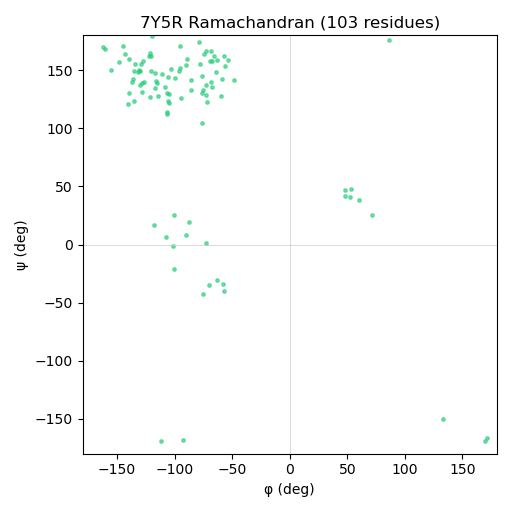8 466 TYR A CA 1
ATOM 1211 C C . TYR A 1 80 ? 20.821 44.946 31.234 1.00 6.40 466 TYR A C 1
ATOM 1212 O O . TYR A 1 80 ? 21.600 45.896 31.243 1.00 7.89 466 TYR A O 1
ATOM 1230 N N . ASN A 1 81 ? 20.908 43.968 30.347 1.00 6.63 467 ASN A N 1
ATOM 1231 C CA . ASN A 1 81 ? 21.737 44.161 29.166 1.00 8.56 467 ASN A CA 1
ATOM 1232 C C . ASN A 1 81 ? 20.967 43.695 27.938 1.00 8.75 467 ASN A C 1
ATOM 1233 O O . ASN A 1 81 ? 20.025 42.895 28.016 1.00 8.23 467 ASN A O 1
ATOM 1244 N N . VAL A 1 82 ? 21.364 44.269 26.808 1.00 6.42 468 VAL A N 1
ATOM 1245 C CA . VAL A 1 82 ? 20.618 44.224 25.562 1.00 5.20 468 VAL A CA 1
ATOM 1246 C C . VAL A 1 82 ? 21.543 43.739 24.460 1.00 8.48 468 VAL A C 1
ATOM 1247 O O . VAL A 1 82 ? 22.709 44.150 24.384 1.00 6.93 468 VAL A O 1
ATOM 1260 N N . VAL A 1 83 ? 21.014 42.873 23.599 1.00 5.78 469 VAL A N 1
ATOM 1261 C CA . VAL A 1 83 ? 21.708 42.348 22.435 1.00 5.61 469 VAL A CA 1
ATOM 1262 C C . VAL A 1 83 ? 20.805 42.531 21.223 1.00 7.65 469 VAL A C 1
ATOM 1263 O O . VAL A 1 83 ? 19.582 42.606 21.335 1.00 9.27 469 VAL A O 1
ATOM 1276 N N . VAL A 1 84 ? 21.424 42.593 20.043 1.00 6.00 470 VAL A N 1
ATOM 1277 C CA . VAL A 1 84 ? 20.682 42.743 18.795 1.00 5.29 470 VAL A CA 1
ATOM 1278 C C . VAL A 1 84 ? 21.259 41.789 17.759 1.00 6.98 470 VAL A C 1
ATOM 1279 O O . VAL A 1 84 ? 22.481 41.610 17.680 1.00 6.96 470 VAL A O 1
ATOM 1292 N N . LYS A 1 85 ? 20.384 41.202 16.939 1.00 8.10 471 LYS A N 1
ATOM 1293 C CA . LYS A 1 85 ? 20.800 40.425 15.779 1.00 6.73 471 LYS A CA 1
ATOM 1294 C C . LYS A 1 85 ? 19.929 40.822 14.592 1.00 8.12 471 LYS A C 1
ATOM 1295 O O . LYS A 1 85 ? 18.780 41.240 14.758 1.00 8.18 471 LYS A O 1
ATOM 1314 N N . ALA A 1 86 ? 20.503 40.737 13.396 1.00 6.97 472 ALA A N 1
ATOM 1315 C CA . ALA A 1 86 ? 19.790 41.015 12.157 1.00 6.89 472 ALA A CA 1
ATOM 1316 C C . ALA A 1 86 ? 19.272 39.715 11.563 1.00 9.65 472 ALA A C 1
ATOM 1317 O O . ALA A 1 86 ? 19.853 38.646 11.772 1.00 10.49 472 ALA A O 1
ATOM 1324 N N . PHE A 1 87 ? 18.174 39.806 10.814 1.00 8.24 473 PHE A N 1
ATOM 1325 C CA . PHE A 1 87 ? 17.695 38.648 10.070 1.00 9.20 473 PHE A CA 1
ATOM 1326 C C . PHE A 1 87 ? 17.388 39.026 8.628 1.00 9.02 473 PHE A C 1
ATOM 1327 O O . PHE A 1 87 ? 17.059 40.172 8.316 1.00 8.23 473 PHE A O 1
ATOM 1344 N N . ASN A 1 88 ? 17.586 38.051 7.750 1.00 11.05 474 ASN A N 1
ATOM 1345 C CA . ASN A 1 88 ? 17.146 38.093 6.365 1.00 10.51 474 ASN A CA 1
ATOM 1346 C C . ASN A 1 88 ? 16.048 37.041 6.216 1.00 11.17 474 ASN A C 1
ATOM 1347 O O . ASN A 1 88 ? 15.548 36.489 7.200 1.00 11.92 474 ASN A O 1
ATOM 1358 N N . THR A 1 89 ? 15.662 36.755 4.970 1.00 14.09 475 THR A N 1
ATOM 1359 C CA . THR A 1 89 ? 14.612 35.764 4.762 1.00 13.59 475 THR A CA 1
ATOM 1360 C C . THR A 1 89 ? 14.977 34.413 5.365 1.00 12.99 475 THR A C 1
ATOM 1361 O O . THR A 1 89 ? 14.097 33.697 5.858 1.00 15.17 475 THR A O 1
ATOM 1372 N N . ALA A 1 90 ? 16.267 34.052 5.344 1.00 11.94 476 ALA A N 1
ATOM 1373 C CA . ALA A 1 90 ? 16.675 32.728 5.802 1.00 11.38 476 ALA A CA 1
ATOM 1374 C C . ALA A 1 90 ? 16.647 32.602 7.322 1.00 13.16 476 ALA A C 1
ATOM 1375 O O . ALA A 1 90 ? 16.215 31.573 7.850 1.00 15.84 476 ALA A O 1
ATOM 1382 N N . GLY A 1 91 ? 17.127 33.607 8.046 1.00 10.91 477 GLY A N 1
ATOM 1383 C CA . GLY A 1 91 ? 17.197 33.485 9.489 1.00 12.72 477 GLY A CA 1
ATOM 1384 C C . GLY A 1 91 ? 17.990 34.615 10.105 1.00 11.65 477 GLY A C 1
ATOM 1385 O O . GLY A 1 91 ? 18.340 35.592 9.439 1.00 10.29 477 GLY A O 1
ATOM 1389 N N . SER A 1 92 ? 18.285 34.454 11.395 1.00 11.62 478 SER A N 1
ATOM 1390 C CA . SER A 1 92 ? 18.941 35.485 12.184 1.00 10.77 478 SER A CA 1
ATOM 1391 C C . SER A 1 92 ? 20.429 35.197 12.319 1.00 12.55 478 SER A C 1
ATOM 1392 O O . SER A 1 92 ? 20.847 34.041 12.444 1.00 13.33 478 SER A O 1
ATOM 1395 N N . GLY A 1 93 ? 21.223 36.261 12.301 1.00 11.10 479 GLY A N 1
ATOM 1396 C CA . GLY A 1 93 ? 22.653 36.141 12.397 1.00 10.46 479 GLY A CA 1
ATOM 1397 C C . GLY A 1 93 ? 23.146 36.250 13.825 1.00 9.54 479 GLY A C 1
ATOM 1398 O O . GLY A 1 93 ? 22.371 36.190 14.784 1.00 11.33 479 GLY A O 1
ATOM 1399 N N . PRO A 1 94 ? 24.459 36.399 13.990 1.00 9.37 480 PRO A N 1
ATOM 1400 C CA . PRO A 1 94 ? 25.028 36.491 15.338 1.00 8.78 480 PRO A CA 1
ATOM 1401 C C . PRO A 1 94 ? 24.609 37.776 16.028 1.00 9.26 480 PRO A C 1
ATOM 1402 O O . PRO A 1 94 ? 24.238 38.771 15.399 1.00 9.48 480 PRO A O 1
ATOM 1413 N N . GLU A 1 95 ? 24.675 37.735 17.355 1.00 9.18 481 GLU A N 1
ATOM 1414 C CA . GLU A 1 95 ? 24.247 38.841 18.190 1.00 8.48 481 GLU A CA 1
ATOM 1415 C C . GLU A 1 95 ? 25.416 39.728 18.585 1.00 7.38 481 GLU A C 1
ATOM 1416 O O . GLU A 1 95 ? 26.551 39.270 18.738 1.00 9.87 481 GLU A O 1
ATOM 1428 N N . SER A 1 96 ? 25.115 41.011 18.760 1.00 6.73 482 SER A N 1
ATOM 1429 C CA . SER A 1 96 ? 26.072 41.952 19.314 1.00 6.75 482 SER A CA 1
ATOM 1430 C C . SER A 1 96 ? 26.446 41.578 20.750 1.00 7.26 482 SER A C 1
ATOM 1431 O O . SER A 1 96 ? 25.727 40.856 21.450 1.00 8.51 482 SER A O 1
ATOM 1439 N N . HIS A 1 97 ? 27.596 42.081 21.187 1.00 8.46 483 HIS A N 1
ATOM 1440 C CA . HIS A 1 97 ? 27.983 41.933 22.582 1.00 6.67 483 HIS A CA 1
ATOM 1441 C C . HIS A 1 97 ? 27.057 42.762 23.464 1.00 7.95 483 HIS A C 1
ATOM 1442 O O . HIS A 1 97 ? 26.737 43.908 23.116 1.00 10.81 483 HIS A O 1
ATOM 1455 N N . PRO A 1 98 ? 26.655 42.244 24.624 1.00 6.22 484 PRO A N 1
ATOM 1456 C CA . PRO A 1 98 ? 25.678 42.960 25.452 1.00 7.25 484 PRO A CA 1
ATOM 1457 C C . PRO A 1 98 ? 26.142 44.349 25.861 1.00 8.98 484 PRO A C 1
ATOM 1458 O O . PRO A 1 98 ? 27.317 44.578 26.170 1.00 8.94 484 PRO A O 1
ATOM 1469 N N . VAL A 1 99 ? 25.185 45.275 25.881 1.00 9.17 485 VAL A N 1
ATOM 1470 C CA . VAL A 1 99 ? 25.372 46.610 26.437 1.00 7.00 485 VAL A CA 1
ATOM 1471 C C . VAL A 1 99 ? 24.419 46.747 27.618 1.00 8.04 485 VAL A C 1
ATOM 1472 O O . VAL A 1 99 ? 23.237 46.388 27.516 1.00 8.67 485 VAL A O 1
ATOM 1485 N N . GLU A 1 100 ? 24.927 47.274 28.726 1.00 8.39 486 GLU A N 1
ATOM 1486 C CA . GLU A 1 100 ? 24.235 47.248 30.004 1.00 8.87 486 GLU A CA 1
ATOM 1487 C C . GLU A 1 100 ? 23.670 48.616 30.361 1.00 8.66 486 GLU A C 1
ATOM 1488 O O . GLU A 1 100 ? 24.275 49.652 30.063 1.00 10.91 486 GLU A O 1
ATOM 1500 N N . ALA A 1 101 ? 22.496 48.615 30.993 1.00 9.13 487 ALA A N 1
ATOM 1501 C CA . ALA A 1 101 ? 21.896 49.832 31.514 1.00 10.53 487 ALA A CA 1
ATOM 1502 C C . ALA A 1 101 ? 20.953 49.501 32.659 1.00 10.35 487 ALA A C 1
ATOM 1503 O O . ALA A 1 101 ? 20.327 48.433 32.689 1.00 9.51 487 ALA A O 1
ATOM 1510 N N . TYR A 1 102 ? 20.836 50.452 33.584 1.00 12.49 488 TYR A N 1
ATOM 1511 C CA . TYR A 1 102 ? 19.921 50.341 34.704 1.00 10.07 488 TYR A CA 1
ATOM 1512 C C . TYR A 1 102 ? 18.531 50.828 34.329 1.00 10.92 488 TYR A C 1
ATOM 1513 O O . TYR A 1 102 ? 18.371 51.812 33.593 1.00 10.32 488 TYR A O 1
ATOM 1531 N N . SER A 1 103 ? 17.516 50.135 34.835 1.00 10.62 489 SER A N 1
ATOM 1532 C CA . SER A 1 103 ? 16.143 50.616 34.759 1.00 10.49 489 SER A CA 1
ATOM 1533 C C . SER A 1 103 ? 16.010 51.706 35.815 1.00 13.82 489 SER A C 1
ATOM 1534 O O . SER A 1 103 ? 15.978 51.422 37.014 1.00 18.11 489 SER A O 1
ATOM 1542 N N . LEU A 1 104 ? 15.996 52.960 35.376 1.00 9.04 490 LEU A N 1
ATOM 1543 C CA . LEU A 1 104 ? 15.936 54.101 36.277 1.00 8.02 490 LEU A CA 1
ATOM 1544 C C . LEU A 1 104 ? 14.531 54.687 36.299 1.00 9.19 490 LEU A C 1
ATOM 1545 O O . LEU A 1 104 ? 13.800 54.628 35.311 1.00 10.68 490 LEU A O 1
ATOM 1550 N N . GLU A 1 105 ? 14.170 55.276 37.433 1.00 9.62 491 GLU A N 1
ATOM 1551 C CA . GLU A 1 105 ? 12.932 56.037 37.543 1.00 12.17 491 GLU A CA 1
ATOM 1552 C C . GLU A 1 105 ? 13.066 57.384 36.825 1.00 14.66 491 GLU A C 1
ATOM 1553 O O . GLU A 1 105 ? 12.077 57.930 36.326 1.00 14.33 491 GLU A O 1
#

Solvent-accessible surface area: 6077 Å² total; per-residue (Å²): 125,102,59,24,4,112,6,28,6,42,97,18,92,18,94,48,77,15,92,85,15,0,78,0,30,1,92,30,3,106,103,132,59,57,73,49,123,6,95,0,0,59,1,0,28,30,26,38,135,28,124,132,156,49,106,100,91,131,24,105,102,50,83,124,87,46,15,74,21,97,14,67,77,17,95,123,82,86,31,2,14,0,4,0,45,0,13,10,125,52,25,39,10,64,61,13,161,75,46,104,8,134,3,90,128

Nearest PDB structures (foldseek):
  7y5r-assembly1_A  TM=1.010E+00  e=1.388E-19  Chelicerata
  7y6e-assembly2_B  TM=9.531E-01  e=9.954E-10  Chelicerata
  7y6e-assembly3_C  TM=9.517E-01  e=1.049E-09  Chelicerata
  3f7p-assembly1_C  TM=8.232E-01  e=1.938E-04  Homo sapiens
  3f7p-assembly3_E  TM=7.484E-01  e=1.213E-04  Homo sapiens